Protein AF-A0A3D1HHV4-F1 (afdb_monomer_lite)

Sequence (161 aa):
SNGNMYIQGGTIRAFGTTSPECGIDANEEEGYSVIFTGGTLLAVGGGNSVPSTSESTQPYVSGNMSVTANQEITLKDGDTVLATFTVPENYSASSSGGGPHVSAAPGGGGPGGGWGGSGSSILISCKNLSSGSGYTITSGTSSLKVTAILTGSSGGGGRPW

pLDDT: mean 77.27, std 23.81, range [25.02, 97.88]

Foldseek 3Di:
DCAAAEDAEEEEEFEFALPPTWSADQPCVVVYAYAANAYKYKIKYNDHTWAADPNHDWWKWKDFDWAAAQWWKFKFDVPHTQDIDGDHHTFFADDPDDDDDDDDDPDDPDPDDDRPGSTMMIMIIHDPADAQDWMWIDTDPDIDITGIHRHDPSPPPDRPD

Radius of gyration: 15.76 Å; chains: 1; bounding box: 47×35×35 Å

Secondary structure (DSSP, 8-state):
--S-EEEEEEEEEEE--SSS--SS---GGGT--EEEEEEEEEEEES------STT--S-EEEEE--B-TTPEEEEEETTEEEEEEE-SS-BPPPP----------SS---S---------EEEEE-TT--TT-EEEEEETTEEEEEE-BSS-----S----

Structure (mmCIF, N/CA/C/O backbone):
data_AF-A0A3D1HHV4-F1
#
_entry.id   AF-A0A3D1HHV4-F1
#
loop_
_atom_site.group_PDB
_atom_site.id
_atom_site.type_symbol
_atom_site.label_atom_id
_atom_site.label_alt_id
_atom_site.label_comp_id
_atom_site.label_asym_id
_atom_site.label_entity_id
_atom_site.label_seq_id
_atom_site.pdbx_PDB_ins_code
_atom_site.Cartn_x
_atom_site.Cartn_y
_atom_site.Cartn_z
_atom_site.occupancy
_atom_site.B_iso_or_equiv
_atom_site.auth_seq_id
_atom_site.auth_comp_id
_atom_site.auth_asym_id
_atom_site.auth_atom_id
_atom_site.pdbx_PDB_model_num
ATOM 1 N N . SER A 1 1 ? 15.733 -4.804 -0.379 1.00 59.41 1 SER A N 1
ATOM 2 C CA . SER A 1 1 ? 15.746 -6.108 -1.086 1.00 59.41 1 SER A CA 1
ATOM 3 C C . SER A 1 1 ? 16.790 -6.009 -2.175 1.00 59.41 1 SER A C 1
ATOM 5 O O . SER A 1 1 ? 16.836 -4.965 -2.793 1.00 59.41 1 SER A O 1
ATOM 7 N N . ASN A 1 2 ? 17.602 -7.029 -2.455 1.00 77.19 2 ASN A N 1
ATOM 8 C CA . ASN A 1 2 ? 18.579 -6.960 -3.562 1.00 77.19 2 ASN A CA 1
ATOM 9 C C . ASN A 1 2 ? 17.941 -7.399 -4.894 1.00 77.19 2 ASN A C 1
ATOM 11 O O . ASN A 1 2 ? 18.519 -8.183 -5.643 1.00 77.19 2 ASN A O 1
ATOM 15 N N . GLY A 1 3 ? 16.687 -7.005 -5.111 1.00 87.00 3 GLY A N 1
ATOM 16 C CA . GLY A 1 3 ? 15.830 -7.554 -6.150 1.00 87.00 3 GLY A CA 1
ATOM 17 C C . GLY A 1 3 ? 14.404 -7.029 -6.063 1.00 87.00 3 GLY A C 1
ATOM 18 O O . GLY A 1 3 ? 13.976 -6.540 -5.012 1.00 87.00 3 GLY A O 1
ATOM 19 N N . ASN A 1 4 ? 13.650 -7.216 -7.148 1.00 90.81 4 ASN A N 1
ATOM 20 C CA . ASN A 1 4 ? 12.225 -6.899 -7.194 1.00 90.81 4 ASN A CA 1
ATOM 21 C C . ASN A 1 4 ? 11.464 -7.553 -6.033 1.00 90.81 4 ASN A C 1
ATOM 23 O O . ASN A 1 4 ? 11.605 -8.751 -5.773 1.00 90.81 4 ASN A O 1
ATOM 27 N N . MET A 1 5 ? 10.622 -6.771 -5.361 1.00 93.81 5 MET A N 1
ATOM 28 C CA . MET A 1 5 ? 9.772 -7.245 -4.272 1.00 93.81 5 MET A CA 1
ATOM 29 C C . MET A 1 5 ? 8.327 -7.345 -4.755 1.00 93.81 5 MET A C 1
ATOM 31 O O . MET A 1 5 ? 7.692 -6.331 -5.022 1.00 93.81 5 MET A O 1
ATOM 35 N N . TYR A 1 6 ? 7.781 -8.558 -4.836 1.00 95.25 6 TYR A N 1
ATOM 36 C CA . TYR A 1 6 ? 6.413 -8.783 -5.309 1.00 95.25 6 TYR A CA 1
ATOM 37 C C . TYR A 1 6 ? 5.434 -8.926 -4.143 1.00 95.25 6 TYR A C 1
ATOM 39 O O . TYR A 1 6 ? 5.555 -9.841 -3.328 1.00 95.25 6 TYR A O 1
ATOM 47 N N . ILE A 1 7 ? 4.417 -8.068 -4.109 1.00 95.19 7 ILE A N 1
ATOM 48 C CA . ILE A 1 7 ? 3.298 -8.123 -3.165 1.00 95.19 7 ILE A CA 1
ATOM 49 C C . ILE A 1 7 ? 2.025 -8.442 -3.953 1.00 95.19 7 ILE A C 1
ATOM 51 O O . ILE A 1 7 ? 1.510 -7.617 -4.710 1.00 95.19 7 ILE A O 1
ATOM 55 N N . GLN A 1 8 ? 1.546 -9.679 -3.799 1.00 95.62 8 GLN A N 1
ATOM 56 C CA . GLN A 1 8 ? 0.487 -10.253 -4.644 1.00 95.62 8 GLN A CA 1
ATOM 57 C C . GLN A 1 8 ? -0.792 -10.613 -3.871 1.00 95.62 8 GLN A C 1
ATOM 59 O O . GLN A 1 8 ? -1.803 -10.981 -4.464 1.00 95.62 8 GLN A O 1
ATOM 64 N N . GLY A 1 9 ? -0.777 -10.529 -2.539 1.00 94.50 9 GLY A N 1
ATOM 65 C CA . GLY A 1 9 ? -1.904 -10.950 -1.712 1.00 94.50 9 GLY A CA 1
ATOM 66 C C . GLY A 1 9 ? -1.627 -10.876 -0.214 1.00 94.50 9 GLY A C 1
ATOM 67 O O . GLY A 1 9 ? -0.529 -10.535 0.219 1.00 94.50 9 GLY A O 1
ATOM 68 N N . GLY A 1 10 ? -2.647 -11.220 0.575 1.00 96.56 10 GLY A N 1
ATOM 69 C CA . GLY A 1 10 ? -2.588 -11.221 2.038 1.00 96.56 10 GLY A CA 1
ATOM 70 C C . GLY A 1 10 ? -2.733 -9.836 2.675 1.00 96.56 10 GLY A C 1
ATOM 71 O O . GLY A 1 10 ? -3.034 -8.845 2.006 1.00 96.56 10 GLY A O 1
ATOM 72 N N . THR A 1 11 ? -2.533 -9.791 3.992 1.00 95.81 11 THR A N 1
ATOM 73 C CA . THR A 1 11 ? -2.461 -8.557 4.783 1.00 95.81 11 THR A CA 1
ATOM 74 C C . THR A 1 11 ? -1.028 -8.373 5.256 1.00 95.81 11 THR A C 1
ATOM 76 O O . THR A 1 11 ? -0.507 -9.218 5.981 1.00 95.81 11 THR A O 1
ATOM 79 N N . ILE A 1 12 ? -0.395 -7.275 4.852 1.00 95.75 12 ILE A N 1
ATOM 80 C CA . ILE A 1 12 ? 1.004 -6.976 5.156 1.00 95.75 12 ILE A CA 1
ATOM 81 C C . ILE A 1 12 ? 1.062 -5.701 5.987 1.00 95.75 12 ILE A C 1
ATOM 83 O O . ILE A 1 12 ? 0.467 -4.681 5.639 1.00 95.75 12 ILE A O 1
ATOM 87 N N . ARG A 1 13 ? 1.795 -5.772 7.095 1.00 94.31 13 ARG A N 1
ATOM 88 C CA . ARG A 1 13 ? 2.134 -4.633 7.942 1.00 94.31 13 ARG A CA 1
ATOM 89 C C . ARG A 1 13 ? 3.652 -4.563 8.026 1.00 94.31 13 ARG A C 1
ATOM 91 O O . ARG A 1 13 ? 4.264 -5.437 8.633 1.00 94.31 13 ARG A O 1
ATOM 98 N N . ALA A 1 14 ? 4.230 -3.566 7.375 1.00 91.44 14 ALA A N 1
ATOM 99 C CA . ALA A 1 14 ? 5.663 -3.365 7.275 1.00 91.44 14 ALA A CA 1
ATOM 100 C C . ALA A 1 14 ? 6.052 -2.100 8.046 1.00 91.44 14 ALA A C 1
ATOM 102 O O . ALA A 1 14 ? 5.562 -1.005 7.773 1.00 91.44 14 ALA A O 1
ATOM 103 N N . PHE A 1 15 ? 6.903 -2.269 9.046 1.00 87.88 15 PHE A N 1
ATOM 104 C CA . PHE A 1 15 ? 7.253 -1.236 10.009 1.00 87.88 15 PHE A CA 1
ATOM 105 C C . PHE A 1 15 ? 8.772 -1.094 10.016 1.00 87.88 15 PHE A C 1
ATOM 107 O O . PHE A 1 15 ? 9.470 -1.982 10.498 1.00 87.88 15 PHE A O 1
ATOM 114 N N . GLY A 1 16 ? 9.262 -0.010 9.424 1.00 83.00 16 GLY A N 1
ATOM 115 C CA . GLY A 1 16 ? 10.650 0.426 9.529 1.00 83.00 16 GLY A CA 1
ATOM 116 C C . GLY A 1 16 ? 10.846 1.287 10.772 1.00 83.00 16 GLY A C 1
ATOM 117 O O . GLY A 1 16 ? 10.071 1.207 11.727 1.00 83.00 16 GLY A O 1
ATOM 118 N N . THR A 1 17 ? 11.841 2.165 10.736 1.00 70.44 17 THR A N 1
ATOM 119 C CA . THR A 1 17 ? 12.064 3.201 11.756 1.00 70.44 17 THR A CA 1
ATOM 120 C C . THR A 1 17 ? 11.952 4.588 11.134 1.00 70.44 17 THR A C 1
ATOM 122 O O . THR A 1 17 ? 11.526 4.759 9.995 1.00 70.44 17 THR A O 1
ATOM 125 N N . THR A 1 18 ? 12.242 5.632 11.900 1.00 60.66 18 THR A N 1
ATOM 126 C CA . THR A 1 18 ? 12.055 7.012 11.453 1.00 60.66 18 THR A CA 1
ATOM 127 C C . THR A 1 18 ? 13.126 7.479 10.467 1.00 60.66 18 THR A C 1
ATOM 129 O O . THR A 1 18 ? 12.825 8.352 9.657 1.00 60.66 18 THR A O 1
ATOM 132 N N . SER A 1 19 ? 14.358 6.949 10.522 1.00 57.44 19 SER A N 1
ATOM 133 C CA . SER A 1 19 ? 15.444 7.252 9.569 1.00 57.44 19 SER A CA 1
ATOM 134 C C . SER A 1 19 ? 16.688 6.373 9.785 1.00 57.44 19 SER A C 1
ATOM 136 O O . SER A 1 19 ? 17.143 6.272 10.923 1.00 57.44 19 SER A O 1
ATOM 138 N N . PRO A 1 20 ? 17.300 5.819 8.719 1.00 53.22 20 PRO A N 1
ATOM 139 C CA . PRO A 1 20 ? 16.815 5.816 7.335 1.00 53.22 20 PRO A CA 1
ATOM 140 C C . PRO A 1 20 ? 15.702 4.776 7.092 1.00 53.22 20 PRO A C 1
ATOM 142 O O . PRO A 1 20 ? 15.196 4.682 5.980 1.00 53.22 20 PRO A O 1
ATOM 145 N N . GLU A 1 21 ? 15.342 3.968 8.096 1.00 71.00 21 GLU A N 1
ATOM 146 C CA . GLU A 1 21 ? 14.770 2.638 7.859 1.00 71.00 21 GLU A CA 1
ATOM 147 C C . GLU A 1 21 ? 13.336 2.705 7.310 1.00 71.00 21 GLU A C 1
ATOM 149 O O . GLU A 1 21 ? 12.401 3.200 7.932 1.00 71.00 21 GLU A O 1
ATOM 154 N N . CYS A 1 22 ? 13.157 2.195 6.105 1.00 72.62 22 CYS A N 1
ATOM 155 C CA . CYS A 1 22 ? 11.887 2.104 5.405 1.00 72.62 22 CYS A CA 1
ATOM 156 C C . CYS A 1 22 ? 11.082 0.880 5.860 1.00 72.62 22 CYS A C 1
ATOM 158 O O . CYS A 1 22 ? 11.628 -0.095 6.372 1.00 72.62 22 CYS A O 1
ATOM 160 N N . GLY A 1 23 ? 9.760 0.923 5.689 1.00 80.25 23 GLY A N 1
ATOM 161 C CA . GLY A 1 23 ? 8.929 -0.264 5.890 1.00 80.25 23 GLY A CA 1
ATOM 162 C C . GLY A 1 23 ? 9.156 -1.288 4.778 1.00 80.25 23 GLY A C 1
ATOM 163 O O . GLY A 1 23 ? 9.276 -2.479 5.047 1.00 80.25 23 GLY A O 1
ATOM 164 N N . ILE A 1 24 ? 9.251 -0.822 3.530 1.00 86.06 24 ILE A N 1
ATOM 165 C CA . ILE A 1 24 ? 9.578 -1.640 2.356 1.00 86.06 24 ILE A CA 1
ATOM 166 C C . ILE A 1 24 ? 10.695 -0.992 1.5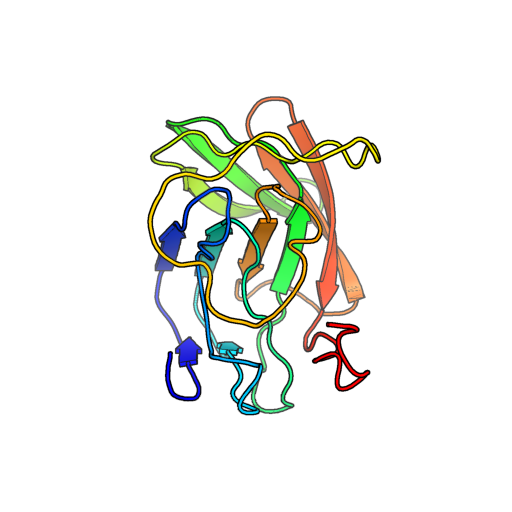36 1.00 86.06 24 ILE A C 1
ATOM 168 O O . ILE A 1 24 ? 10.655 0.210 1.277 1.00 86.06 24 ILE A O 1
ATOM 172 N N . ASP A 1 25 ? 11.656 -1.818 1.120 1.00 85.31 25 ASP A N 1
ATOM 173 C CA . ASP A 1 25 ? 12.838 -1.427 0.350 1.00 85.31 25 ASP A CA 1
ATOM 174 C C . ASP A 1 25 ? 13.074 -2.405 -0.799 1.00 85.31 25 ASP A C 1
ATOM 176 O O . ASP A 1 25 ? 13.296 -3.604 -0.559 1.00 85.31 25 ASP A O 1
ATOM 180 N N . ALA A 1 26 ? 13.078 -1.913 -2.034 1.00 83.69 26 ALA A N 1
ATOM 181 C CA . ALA A 1 26 ? 13.442 -2.710 -3.197 1.00 83.69 26 ALA A CA 1
ATOM 182 C C . ALA A 1 26 ? 14.881 -2.501 -3.690 1.00 83.69 26 ALA A C 1
ATOM 184 O O . ALA A 1 26 ? 15.239 -3.197 -4.626 1.00 83.69 26 ALA A O 1
ATOM 185 N N . ASN A 1 27 ? 15.715 -1.658 -3.062 1.00 78.44 27 ASN A N 1
ATOM 186 C CA . ASN A 1 27 ? 16.989 -1.187 -3.633 1.00 78.44 27 ASN A CA 1
ATOM 187 C C . ASN A 1 27 ? 16.758 -0.539 -5.010 1.00 78.44 27 ASN A C 1
ATOM 189 O O . ASN A 1 27 ? 17.240 -0.999 -6.050 1.00 78.44 27 ASN A O 1
ATOM 193 N N . GLU A 1 28 ? 15.934 0.512 -5.012 1.00 78.38 28 GLU A N 1
ATOM 194 C CA . GLU A 1 28 ? 15.546 1.262 -6.213 1.00 78.38 28 GLU A CA 1
ATOM 195 C C . GLU A 1 28 ? 16.763 1.897 -6.914 1.00 78.38 28 GLU A C 1
ATOM 197 O O . GLU A 1 28 ? 16.734 2.144 -8.120 1.00 78.38 28 GLU A O 1
ATOM 202 N N . GLU A 1 29 ? 17.860 2.100 -6.182 1.00 78.38 29 GLU A N 1
ATOM 203 C CA . GLU A 1 29 ? 19.157 2.575 -6.664 1.00 78.38 29 GLU A CA 1
ATOM 204 C C . GLU A 1 29 ? 19.818 1.613 -7.662 1.00 78.38 29 GLU A C 1
ATOM 206 O O . GLU A 1 29 ? 20.548 2.058 -8.549 1.00 78.38 29 GLU A O 1
ATOM 211 N N . GLU A 1 30 ? 19.534 0.314 -7.560 1.00 78.44 30 GLU A N 1
ATOM 212 C CA . GLU A 1 30 ? 19.996 -0.715 -8.501 1.00 78.44 30 GLU A CA 1
ATOM 213 C C . GLU A 1 30 ? 18.953 -1.045 -9.584 1.00 78.44 30 GLU A C 1
ATOM 215 O O . GLU A 1 30 ? 19.117 -1.994 -10.352 1.00 78.44 30 GLU A O 1
ATOM 220 N N . GLY A 1 31 ? 17.890 -0.240 -9.694 1.00 80.31 31 GLY A N 1
ATOM 221 C CA . GLY A 1 31 ? 16.864 -0.378 -10.731 1.00 80.31 31 GLY A CA 1
ATOM 222 C C . GLY A 1 31 ? 15.785 -1.417 -10.427 1.00 80.31 31 GLY A C 1
ATOM 223 O O . GLY A 1 31 ? 15.002 -1.766 -11.312 1.00 80.31 31 GLY A O 1
ATOM 224 N N . TYR A 1 32 ? 15.721 -1.906 -9.192 1.00 86.94 32 TYR A N 1
ATOM 225 C CA . TYR A 1 32 ? 14.650 -2.779 -8.730 1.00 86.94 32 TYR A CA 1
ATOM 226 C C . TYR A 1 32 ? 13.419 -1.983 -8.292 1.00 86.94 32 TYR A C 1
ATOM 228 O O . TYR A 1 32 ? 13.468 -0.777 -8.058 1.00 86.94 32 TYR A O 1
ATOM 236 N N . SER A 1 33 ? 12.288 -2.675 -8.188 1.00 87.50 33 SER A N 1
ATOM 237 C CA . SER A 1 33 ? 11.008 -2.067 -7.828 1.00 87.50 33 SER A CA 1
ATOM 238 C C . SER A 1 33 ? 10.252 -2.912 -6.809 1.00 87.50 33 SER A C 1
ATOM 240 O O . SER A 1 33 ? 10.478 -4.121 -6.678 1.00 87.50 33 SER A O 1
ATOM 242 N N . VAL A 1 34 ? 9.311 -2.287 -6.106 1.00 91.12 34 VAL A N 1
ATOM 243 C CA . VAL A 1 34 ? 8.217 -3.022 -5.467 1.00 91.12 34 VAL A CA 1
ATOM 244 C C . VAL A 1 34 ? 7.083 -3.186 -6.486 1.00 91.12 34 VAL A C 1
ATOM 246 O O . VAL A 1 34 ? 6.720 -2.243 -7.178 1.00 91.12 34 VAL A O 1
ATOM 249 N N . ILE A 1 35 ? 6.518 -4.385 -6.611 1.00 94.75 35 ILE A N 1
ATOM 250 C CA . ILE A 1 35 ? 5.444 -4.694 -7.560 1.00 94.75 35 ILE A CA 1
ATOM 251 C C . ILE A 1 35 ? 4.183 -5.030 -6.774 1.00 94.75 35 ILE A C 1
ATOM 253 O O . ILE A 1 35 ? 4.143 -6.039 -6.065 1.00 94.75 35 ILE A O 1
ATOM 257 N N . PHE A 1 36 ? 3.140 -4.209 -6.911 1.00 95.88 36 PHE A N 1
ATOM 258 C CA . PHE A 1 36 ? 1.861 -4.416 -6.229 1.00 95.88 36 PHE A CA 1
ATOM 259 C C . PHE A 1 36 ? 0.816 -4.945 -7.206 1.00 95.88 36 PHE A C 1
ATOM 261 O O . PHE A 1 36 ? 0.386 -4.248 -8.124 1.00 95.88 36 PHE A O 1
ATOM 268 N N . THR A 1 37 ? 0.376 -6.182 -6.991 1.00 96.88 37 THR A N 1
ATOM 269 C CA . THR A 1 37 ? -0.673 -6.830 -7.804 1.00 96.88 37 THR A CA 1
ATOM 270 C C . THR A 1 37 ? -1.857 -7.321 -6.976 1.00 96.88 37 THR A C 1
ATOM 272 O O . THR A 1 37 ? -2.877 -7.724 -7.531 1.00 96.88 37 THR A O 1
ATOM 275 N N . GLY A 1 38 ? -1.760 -7.259 -5.648 1.00 95.75 38 GLY A N 1
ATOM 276 C CA . GLY A 1 38 ? -2.847 -7.647 -4.764 1.00 95.75 38 GLY A CA 1
ATOM 277 C C . GLY A 1 38 ? -2.503 -7.495 -3.288 1.00 95.75 38 GLY A C 1
ATOM 278 O O . GLY A 1 38 ? -1.363 -7.237 -2.910 1.00 95.75 38 GLY A O 1
ATOM 279 N N . GLY A 1 39 ? -3.509 -7.710 -2.442 1.00 96.31 39 GLY A N 1
ATOM 280 C CA . GLY A 1 39 ? -3.373 -7.680 -0.987 1.00 96.31 39 GLY A CA 1
ATOM 281 C C . GLY A 1 39 ? -3.737 -6.335 -0.366 1.00 96.31 39 GLY A C 1
ATOM 282 O O . GLY A 1 39 ? -4.217 -5.421 -1.033 1.00 96.31 39 GLY A O 1
ATOM 283 N N . THR A 1 40 ? -3.565 -6.253 0.948 1.00 97.31 40 THR A N 1
ATOM 284 C CA . THR A 1 40 ? -3.788 -5.052 1.759 1.00 97.31 40 THR A CA 1
ATOM 285 C C . THR A 1 40 ? -2.516 -4.769 2.543 1.00 97.31 40 THR A C 1
ATOM 287 O O . THR A 1 40 ? -2.138 -5.545 3.417 1.00 97.31 40 THR A O 1
ATOM 290 N N . LEU A 1 41 ? -1.835 -3.686 2.193 1.00 96.94 41 LEU A N 1
ATOM 291 C CA . LEU A 1 41 ? -0.506 -3.333 2.675 1.00 96.94 41 LEU A CA 1
ATOM 292 C C . LEU A 1 41 ? -0.563 -2.015 3.440 1.00 96.94 41 LEU A C 1
ATOM 294 O O . LEU A 1 41 ? -1.097 -1.040 2.920 1.00 96.94 41 LEU A O 1
ATOM 298 N N . LEU A 1 42 ? 0.056 -1.987 4.616 1.00 95.94 42 LEU A N 1
ATOM 299 C CA . LEU A 1 42 ? 0.531 -0.778 5.279 1.00 95.94 42 LEU A CA 1
ATOM 300 C C . LEU A 1 42 ? 2.054 -0.856 5.375 1.00 95.94 42 LEU A C 1
ATOM 302 O O . LEU A 1 42 ? 2.571 -1.827 5.925 1.00 95.94 42 LEU A O 1
ATOM 306 N N . ALA A 1 43 ? 2.749 0.178 4.911 1.00 92.25 43 ALA A N 1
ATOM 307 C CA . ALA A 1 43 ? 4.164 0.386 5.174 1.00 92.25 43 ALA A CA 1
ATOM 308 C C . ALA A 1 43 ? 4.381 1.734 5.878 1.00 92.25 43 ALA A C 1
ATOM 310 O O . ALA A 1 43 ? 3.844 2.755 5.447 1.00 92.25 43 ALA A O 1
ATOM 311 N N . VAL A 1 44 ? 5.150 1.740 6.967 1.00 89.06 44 VAL A N 1
ATOM 312 C CA . VAL A 1 44 ? 5.500 2.943 7.739 1.00 89.06 44 VAL A CA 1
ATOM 313 C C . VAL A 1 44 ? 7.011 2.971 7.959 1.00 89.06 44 VAL A C 1
ATOM 315 O O . VAL A 1 44 ? 7.566 1.973 8.402 1.00 89.06 44 VAL A O 1
ATOM 318 N N . GLY A 1 45 ? 7.679 4.085 7.656 1.00 83.88 45 GLY A N 1
ATOM 319 C CA . GLY A 1 45 ? 9.125 4.244 7.879 1.00 83.88 45 GLY A CA 1
ATOM 320 C C . GLY A 1 45 ? 9.712 5.482 7.195 1.00 83.88 45 GLY A C 1
ATOM 321 O O . GLY A 1 45 ? 8.963 6.266 6.616 1.00 83.88 45 GLY A O 1
ATOM 322 N N . GLY A 1 46 ? 11.034 5.658 7.220 1.00 74.62 46 GLY A N 1
ATOM 323 C CA . GLY A 1 46 ? 11.730 6.862 6.727 1.00 74.62 46 GLY A CA 1
ATOM 324 C C . GLY A 1 46 ? 11.566 7.170 5.228 1.00 74.62 46 GLY A C 1
ATOM 325 O O . GLY A 1 46 ? 11.692 8.320 4.818 1.00 74.62 46 GLY A O 1
ATOM 326 N N . GLY A 1 47 ? 11.216 6.173 4.411 1.00 77.06 47 GLY A N 1
ATOM 327 C CA . GLY A 1 47 ? 10.932 6.350 2.984 1.00 77.06 47 GLY A CA 1
ATOM 328 C C . GLY A 1 47 ? 10.662 5.022 2.289 1.00 77.06 47 GLY A C 1
ATOM 329 O O . GLY A 1 47 ? 11.591 4.3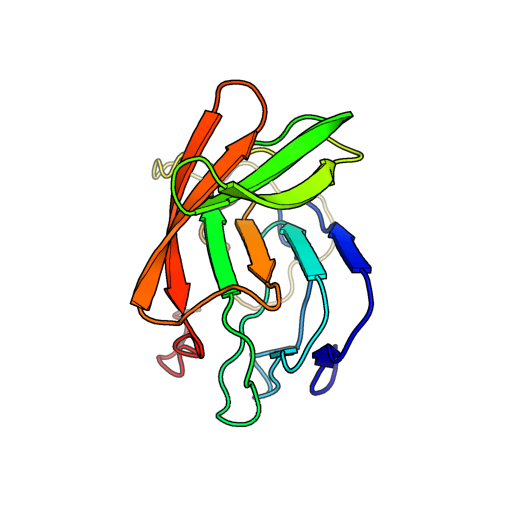14 1.935 1.00 77.06 47 GLY A O 1
ATOM 330 N N . ASN A 1 48 ? 9.393 4.652 2.131 1.00 83.00 48 ASN A N 1
ATOM 331 C CA . ASN A 1 48 ? 9.025 3.386 1.492 1.00 83.00 48 ASN A CA 1
ATOM 332 C C . ASN A 1 48 ? 9.266 3.420 -0.023 1.00 83.00 48 ASN A C 1
ATOM 334 O O . ASN A 1 48 ? 8.821 4.366 -0.677 1.00 83.00 48 ASN A O 1
ATOM 338 N N . SER A 1 49 ? 9.866 2.360 -0.573 1.00 87.62 49 SER A N 1
ATOM 339 C CA . SER A 1 49 ? 9.913 2.150 -2.022 1.00 87.62 49 SER A CA 1
ATOM 340 C C . SER A 1 49 ? 8.512 2.091 -2.618 1.00 87.62 49 SER A C 1
ATOM 342 O O . SER A 1 49 ? 7.554 1.646 -1.970 1.00 87.62 49 SER A O 1
ATOM 344 N N . VAL A 1 50 ? 8.395 2.524 -3.870 1.00 89.56 50 VAL A N 1
ATOM 345 C CA . VAL A 1 50 ? 7.111 2.633 -4.563 1.00 89.56 50 VAL A CA 1
ATOM 346 C C . VAL A 1 50 ? 7.114 1.895 -5.898 1.00 89.56 50 VAL A C 1
ATOM 348 O O . VAL A 1 50 ? 8.154 1.786 -6.546 1.00 89.56 50 VAL A O 1
ATOM 351 N N . PRO A 1 51 ? 5.951 1.396 -6.350 1.00 88.88 51 PRO A N 1
ATOM 352 C CA . PRO A 1 51 ? 5.812 0.864 -7.693 1.00 88.88 51 PRO A CA 1
ATOM 353 C C . PRO A 1 51 ? 6.326 1.819 -8.760 1.00 88.88 51 PRO A C 1
ATOM 355 O O . PRO A 1 51 ? 5.867 2.955 -8.841 1.00 88.88 51 PRO A O 1
ATOM 358 N N . SER A 1 52 ? 7.235 1.346 -9.607 1.00 86.50 52 SER A N 1
ATOM 359 C CA . SER A 1 52 ? 7.818 2.133 -10.705 1.00 86.50 52 SER A CA 1
ATOM 360 C C . SER A 1 52 ? 7.700 1.464 -12.074 1.00 86.50 52 SER A C 1
ATOM 362 O O . SER A 1 52 ? 8.048 2.060 -13.091 1.00 86.50 52 SER A O 1
ATOM 364 N N . THR A 1 53 ? 7.173 0.240 -12.121 1.00 87.56 53 THR A N 1
ATOM 365 C CA . THR A 1 53 ? 7.015 -0.541 -13.352 1.00 87.56 53 THR A CA 1
ATOM 366 C C . THR A 1 53 ? 5.544 -0.767 -13.686 1.00 87.56 53 THR A C 1
ATOM 368 O O . THR A 1 53 ? 4.674 -0.778 -12.813 1.00 87.56 53 THR A O 1
ATOM 371 N N . SER A 1 54 ? 5.265 -1.016 -14.967 1.00 89.94 54 SER A N 1
ATOM 372 C CA . SER A 1 54 ? 3.927 -1.372 -15.454 1.00 89.94 54 SER A CA 1
ATOM 373 C C . SER A 1 54 ? 3.454 -2.767 -15.021 1.00 89.94 54 SER A C 1
ATOM 375 O O . SER A 1 54 ? 2.317 -3.132 -15.307 1.00 89.94 54 SER A O 1
ATOM 377 N N . GLU A 1 55 ? 4.298 -3.548 -14.339 1.00 94.06 55 GLU A N 1
ATOM 378 C CA . GLU A 1 55 ? 3.911 -4.834 -13.745 1.00 94.06 55 GLU A CA 1
ATOM 379 C C . GLU A 1 55 ? 2.978 -4.662 -12.539 1.00 94.06 55 GLU A C 1
ATOM 381 O O . GLU A 1 55 ? 2.242 -5.584 -12.186 1.00 94.06 55 GLU A O 1
ATOM 386 N N . SER A 1 56 ? 2.984 -3.485 -11.908 1.00 94.06 56 SER A N 1
ATOM 387 C CA . SER A 1 56 ? 2.039 -3.178 -10.838 1.00 94.06 56 SER A CA 1
ATOM 388 C C . SER A 1 56 ? 0.652 -2.901 -11.401 1.00 94.06 56 SER A C 1
ATOM 390 O O . SER A 1 56 ? 0.473 -2.091 -12.308 1.00 94.06 56 SER A O 1
ATOM 392 N N . THR A 1 57 ? -0.348 -3.556 -10.820 1.00 96.00 57 THR A N 1
ATOM 393 C CA . THR A 1 57 ? -1.761 -3.427 -11.203 1.00 96.00 57 THR A CA 1
ATOM 394 C C . THR A 1 57 ? -2.631 -2.892 -10.070 1.00 96.00 57 THR A C 1
ATOM 396 O O . THR A 1 57 ? -3.776 -2.512 -10.312 1.00 96.00 57 THR A O 1
ATOM 399 N N . GLN A 1 58 ? -2.101 -2.821 -8.844 1.00 96.94 58 GLN A N 1
ATOM 400 C CA . GLN A 1 58 ? -2.799 -2.284 -7.683 1.00 96.94 58 GLN A CA 1
ATOM 401 C C . GLN A 1 58 ? -2.214 -0.918 -7.286 1.00 96.94 58 GLN A C 1
ATOM 403 O O . GLN A 1 58 ? -1.031 -0.844 -6.948 1.00 96.94 58 GLN A O 1
ATOM 408 N N . PRO A 1 59 ? -3.019 0.163 -7.281 1.00 96.00 59 PRO A N 1
ATOM 409 C CA . PRO A 1 59 ? -2.552 1.474 -6.850 1.00 96.00 59 PRO A CA 1
ATOM 410 C C . PRO A 1 59 ? -2.166 1.522 -5.370 1.00 96.00 59 PRO A C 1
ATOM 412 O O . PRO A 1 59 ? -2.551 0.671 -4.561 1.00 96.00 59 PRO A O 1
ATOM 415 N N . TYR A 1 60 ? -1.448 2.575 -5.005 1.00 95.75 60 TYR A N 1
ATOM 416 C CA . TYR A 1 60 ? -1.127 2.912 -3.625 1.00 95.75 60 TYR A CA 1
ATOM 417 C C . TYR A 1 60 ? -1.392 4.393 -3.360 1.00 95.75 60 TYR A C 1
ATOM 419 O O . TYR A 1 60 ? -1.451 5.211 -4.277 1.00 95.75 60 TYR A O 1
ATOM 427 N N . VAL A 1 61 ? -1.540 4.739 -2.088 1.00 94.50 61 VAL A N 1
ATOM 428 C CA . VAL A 1 61 ? -1.483 6.112 -1.587 1.00 94.50 61 VAL A CA 1
ATOM 429 C C . VAL A 1 61 ? -0.266 6.254 -0.688 1.00 94.50 61 VAL A C 1
ATOM 431 O O . VAL A 1 61 ? 0.120 5.298 -0.011 1.00 94.50 61 VAL A O 1
ATOM 434 N N . SER A 1 62 ? 0.324 7.443 -0.644 1.00 91.56 62 SER A N 1
ATOM 435 C CA . SER A 1 62 ? 1.401 7.742 0.292 1.00 91.56 62 SER A CA 1
ATOM 436 C C . SER A 1 62 ? 1.304 9.157 0.849 1.00 91.56 62 SER A C 1
ATOM 438 O O . SER A 1 62 ? 0.655 10.032 0.274 1.00 91.56 62 SER A O 1
ATOM 440 N N . GLY A 1 63 ? 1.935 9.373 2.000 1.00 87.69 63 GLY A N 1
ATOM 441 C CA . GLY A 1 63 ? 2.023 10.685 2.621 1.00 87.69 63 GLY A CA 1
ATOM 442 C C . GLY A 1 63 ? 2.769 10.670 3.949 1.00 87.69 63 GLY A C 1
ATOM 443 O O . GLY A 1 63 ? 3.165 9.616 4.441 1.00 87.69 63 GLY A O 1
ATOM 444 N N . ASN A 1 64 ? 2.957 11.847 4.540 1.00 85.88 64 ASN A N 1
ATOM 445 C CA . ASN A 1 64 ? 3.683 12.017 5.797 1.00 85.88 64 ASN A CA 1
ATOM 446 C C . ASN A 1 64 ? 2.694 12.334 6.922 1.00 85.88 64 ASN A C 1
ATOM 448 O O . ASN A 1 64 ? 1.918 13.285 6.831 1.00 85.88 64 ASN A O 1
ATOM 452 N N . MET A 1 65 ? 2.719 11.538 7.986 1.00 83.38 65 MET A N 1
ATOM 453 C CA . MET A 1 65 ? 1.838 11.691 9.143 1.00 83.38 65 MET A CA 1
ATOM 454 C C . MET A 1 65 ? 2.506 11.063 10.364 1.00 83.38 65 MET A C 1
ATOM 456 O O . MET A 1 65 ? 3.093 9.987 10.268 1.00 83.38 65 MET A O 1
ATOM 460 N N . SER A 1 66 ? 2.387 11.722 11.517 1.00 85.81 66 SER A N 1
ATOM 461 C CA . SER A 1 66 ? 2.736 11.096 12.789 1.00 85.81 66 SER A CA 1
ATOM 462 C C . SER A 1 66 ? 1.649 10.102 13.188 1.00 85.81 66 SER A C 1
ATOM 464 O O . SER A 1 66 ? 0.463 10.435 13.163 1.00 85.81 66 SER A O 1
ATOM 466 N N . VAL A 1 67 ? 2.043 8.902 13.594 1.00 86.19 67 VAL A N 1
ATOM 467 C CA . VAL A 1 67 ? 1.139 7.877 14.116 1.00 86.19 67 VAL A CA 1
ATOM 468 C C . VAL A 1 67 ? 1.634 7.398 15.471 1.00 86.19 67 VAL A C 1
ATOM 470 O O . VAL A 1 67 ? 2.829 7.388 15.757 1.00 86.19 67 VAL A O 1
ATOM 473 N N . THR A 1 68 ? 0.698 7.059 16.346 1.00 88.38 68 THR A N 1
ATOM 474 C CA . THR A 1 68 ? 0.986 6.683 17.731 1.00 88.38 68 THR A CA 1
ATOM 475 C C . THR A 1 68 ? 0.760 5.188 17.899 1.00 88.38 68 THR A C 1
ATOM 477 O O . THR A 1 68 ? -0.125 4.612 17.263 1.00 88.38 68 THR A O 1
ATOM 480 N N . ALA A 1 69 ? 1.540 4.567 18.777 1.00 90.25 69 ALA A N 1
ATOM 481 C CA . ALA A 1 69 ? 1.381 3.177 19.157 1.00 90.25 69 ALA A CA 1
ATOM 482 C C . ALA A 1 69 ? -0.068 2.890 19.573 1.00 90.25 69 ALA A C 1
ATOM 484 O O . ALA A 1 69 ? -0.697 3.679 20.281 1.00 90.25 69 ALA A O 1
ATOM 485 N N . ASN A 1 70 ? -0.574 1.736 19.150 1.00 90.81 70 ASN A N 1
ATOM 486 C CA . ASN A 1 70 ? -1.930 1.240 19.380 1.00 90.81 70 ASN A CA 1
ATOM 487 C C . ASN A 1 70 ? -3.059 2.064 18.741 1.00 90.81 70 ASN A C 1
ATOM 489 O O . ASN A 1 70 ? -4.223 1.710 18.913 1.00 90.81 70 ASN A O 1
ATOM 493 N N . GLN A 1 71 ? -2.749 3.107 17.965 1.00 91.44 71 GLN A N 1
ATOM 494 C CA . GLN A 1 71 ? -3.755 3.792 17.158 1.00 91.44 71 GLN A CA 1
ATOM 495 C C . GLN A 1 71 ? -4.023 3.038 15.858 1.00 91.44 71 GLN A C 1
ATOM 497 O O . GLN A 1 71 ? -3.153 2.359 15.302 1.00 91.44 71 GLN A O 1
ATOM 502 N N . GLU A 1 72 ? -5.245 3.197 15.358 1.00 94.94 72 GLU A N 1
ATOM 503 C CA . GLU A 1 72 ? -5.619 2.740 14.029 1.00 94.94 72 GLU A CA 1
ATOM 504 C C . GLU A 1 72 ? -5.258 3.786 12.975 1.00 94.94 72 GLU A C 1
ATOM 506 O O . GLU A 1 72 ? -5.664 4.946 13.068 1.00 94.94 72 GLU A O 1
ATOM 511 N N . ILE A 1 73 ? -4.542 3.348 11.942 1.00 94.75 73 ILE A N 1
ATOM 512 C CA . ILE A 1 73 ? -4.503 4.021 10.650 1.00 94.75 73 ILE A CA 1
ATOM 513 C C . ILE A 1 73 ? -5.665 3.480 9.827 1.00 94.75 73 ILE A C 1
ATOM 515 O O . ILE A 1 73 ? -5.745 2.270 9.600 1.00 94.75 73 ILE A O 1
ATOM 519 N N . THR A 1 74 ? -6.529 4.367 9.336 1.00 97.00 74 THR A N 1
ATOM 520 C CA . THR A 1 74 ? -7.576 3.997 8.377 1.00 97.00 74 THR A CA 1
ATOM 521 C C . THR A 1 74 ? -7.377 4.705 7.050 1.00 97.00 74 THR A C 1
ATOM 523 O O . THR A 1 74 ? -6.954 5.859 7.014 1.00 97.00 74 THR A O 1
ATOM 526 N N . LEU A 1 75 ? -7.683 4.009 5.959 1.00 97.88 75 LEU A N 1
ATOM 527 C CA . LEU A 1 75 ? -7.801 4.583 4.626 1.00 97.88 75 LEU A CA 1
ATOM 528 C C . LEU A 1 75 ? -9.277 4.644 4.248 1.00 97.88 75 LEU A C 1
ATOM 530 O O . LEU A 1 75 ? -9.962 3.622 4.304 1.00 97.88 75 LEU A O 1
ATOM 534 N N . LYS A 1 76 ? -9.756 5.820 3.848 1.00 97.81 76 LYS A N 1
ATOM 535 C CA . LYS A 1 76 ? -11.167 6.071 3.547 1.00 97.81 76 LYS A CA 1
ATOM 536 C C . LYS A 1 76 ? -11.390 6.634 2.148 1.00 97.81 76 LYS A C 1
ATOM 538 O O . LYS A 1 76 ? -10.621 7.478 1.686 1.00 97.81 76 LYS A O 1
ATOM 543 N N . ASP A 1 77 ? -12.500 6.223 1.545 1.00 97.31 77 ASP A N 1
ATOM 544 C CA . ASP A 1 77 ? -13.143 6.866 0.397 1.00 97.31 77 ASP A CA 1
ATOM 545 C C . ASP A 1 77 ? -14.445 7.528 0.875 1.00 97.31 77 ASP A C 1
ATOM 547 O O . ASP A 1 77 ? -15.429 6.853 1.197 1.00 97.31 77 ASP A O 1
ATOM 551 N N . GLY A 1 78 ? -14.405 8.852 1.048 1.00 95.06 78 GLY A N 1
ATOM 552 C CA . GLY A 1 78 ? -15.430 9.588 1.788 1.00 95.06 78 GLY A CA 1
ATOM 553 C C . GLY A 1 78 ? -15.607 9.022 3.203 1.00 95.06 78 GLY A C 1
ATOM 554 O O . GLY A 1 78 ? -14.685 9.049 4.024 1.00 95.06 78 GLY A O 1
ATOM 555 N N . ASP A 1 79 ? -16.791 8.476 3.476 1.00 95.00 79 ASP A N 1
ATOM 556 C CA . ASP A 1 79 ? -17.113 7.832 4.753 1.00 95.00 79 ASP A CA 1
ATOM 557 C C . ASP A 1 79 ? -16.836 6.324 4.783 1.00 95.00 79 ASP A C 1
ATOM 559 O O . ASP A 1 79 ? -16.804 5.731 5.863 1.00 95.00 79 ASP A O 1
ATOM 563 N N . THR A 1 80 ? -16.560 5.709 3.632 1.00 96.88 80 THR A N 1
ATOM 564 C CA . THR A 1 80 ? -16.301 4.270 3.523 1.00 96.88 80 THR A CA 1
ATOM 565 C C . THR A 1 80 ? -14.872 3.954 3.945 1.00 96.88 80 THR A C 1
ATOM 567 O O . THR A 1 80 ? -13.923 4.487 3.375 1.00 96.88 80 THR A O 1
ATOM 570 N N . VAL A 1 81 ? -14.697 3.053 4.913 1.00 97.56 81 VAL A N 1
ATOM 571 C CA . VAL A 1 81 ? -13.375 2.541 5.307 1.00 97.56 81 VAL A CA 1
ATOM 572 C C . VAL A 1 81 ? -12.945 1.442 4.336 1.00 97.56 81 VAL A C 1
ATOM 574 O O . VAL A 1 81 ? -13.640 0.441 4.177 1.00 97.56 81 VAL A O 1
ATOM 577 N N . LEU A 1 82 ? -11.793 1.629 3.693 1.00 97.12 82 LEU A N 1
ATOM 578 C CA . LEU A 1 82 ? -11.207 0.680 2.744 1.00 97.12 82 LEU A CA 1
ATOM 579 C C . LEU A 1 82 ? -10.196 -0.265 3.398 1.00 97.12 82 LEU A C 1
ATOM 581 O O . LEU A 1 82 ? -10.078 -1.415 2.984 1.00 97.12 82 LEU A O 1
ATOM 585 N N . ALA A 1 83 ? -9.442 0.222 4.384 1.00 96.94 83 ALA A N 1
ATOM 586 C CA . ALA A 1 83 ? -8.478 -0.569 5.141 1.00 96.94 83 ALA A CA 1
ATOM 587 C C . ALA A 1 83 ? -8.248 0.044 6.526 1.00 96.94 83 ALA A C 1
ATOM 589 O O . ALA A 1 83 ? -8.258 1.269 6.664 1.00 96.94 83 ALA A O 1
ATOM 590 N N . THR A 1 84 ? -7.989 -0.812 7.515 1.00 96.75 84 THR A N 1
ATOM 591 C CA . THR A 1 84 ? -7.667 -0.430 8.895 1.00 96.75 84 THR A CA 1
ATOM 592 C C . THR A 1 84 ? -6.479 -1.242 9.384 1.00 96.75 84 THR A C 1
ATOM 594 O O . THR A 1 84 ? -6.420 -2.455 9.178 1.00 96.75 84 THR A O 1
ATOM 597 N N . PHE A 1 85 ? -5.544 -0.577 10.058 1.00 95.81 85 PHE A N 1
ATOM 598 C CA . PHE A 1 85 ? -4.355 -1.200 10.621 1.00 95.81 85 PHE A CA 1
ATOM 599 C C . PHE A 1 85 ? -4.032 -0.598 11.981 1.00 95.81 85 PHE A C 1
ATOM 601 O O . PHE A 1 85 ? -3.956 0.618 12.113 1.00 95.81 85 PHE A O 1
ATOM 608 N N . THR A 1 86 ? -3.736 -1.433 12.970 1.00 94.00 86 THR A N 1
ATOM 609 C CA . THR A 1 86 ? -3.157 -0.964 14.233 1.00 94.00 86 THR A CA 1
ATOM 610 C C . THR A 1 86 ? -1.652 -0.770 14.073 1.00 94.00 86 THR A C 1
ATOM 612 O O . THR A 1 86 ? -0.960 -1.631 13.518 1.00 94.00 86 THR A O 1
ATOM 615 N N . VAL A 1 87 ? -1.116 0.338 14.568 1.00 88.38 87 VAL A N 1
ATOM 616 C CA . VAL A 1 87 ? 0.330 0.604 14.571 1.00 88.38 87 VAL A CA 1
ATOM 617 C C . VAL A 1 87 ? 0.931 0.100 15.888 1.00 88.38 87 VAL A C 1
ATOM 619 O O . VAL A 1 87 ? 0.344 0.350 16.936 1.00 88.38 87 VAL A O 1
ATOM 622 N N . PRO A 1 88 ? 2.059 -0.634 15.885 1.00 87.94 88 PRO A N 1
ATOM 623 C CA . PRO A 1 88 ? 2.629 -1.186 17.114 1.00 87.94 88 PRO A CA 1
ATOM 624 C C . PRO A 1 88 ? 3.384 -0.138 17.940 1.00 87.94 88 PRO A C 1
ATOM 626 O O . PRO A 1 88 ? 3.467 -0.261 19.157 1.00 87.94 88 PRO A O 1
ATOM 629 N N . GLU A 1 89 ? 3.919 0.895 17.289 1.00 85.88 89 GLU A N 1
ATOM 630 C CA . GLU A 1 89 ? 4.867 1.841 17.876 1.00 85.88 89 GLU A CA 1
ATOM 631 C C . GLU A 1 89 ? 4.591 3.280 17.423 1.00 85.88 89 GLU A C 1
ATOM 633 O O . GLU A 1 89 ? 3.731 3.540 16.580 1.00 85.88 89 GLU A O 1
ATOM 638 N N . ASN A 1 90 ? 5.302 4.234 18.021 1.00 85.88 90 ASN A N 1
ATOM 639 C CA . ASN A 1 90 ? 5.204 5.639 17.650 1.00 85.88 90 ASN A CA 1
ATOM 640 C C . ASN A 1 90 ? 6.092 5.938 16.440 1.00 85.88 90 ASN A C 1
ATOM 642 O O . ASN A 1 90 ? 7.277 5.621 16.443 1.00 85.88 90 ASN A O 1
ATOM 646 N N . TYR A 1 91 ? 5.537 6.651 15.469 1.00 84.25 91 TYR A N 1
ATOM 647 C CA . TYR A 1 91 ? 6.223 7.121 14.273 1.00 84.25 91 TYR A CA 1
ATOM 648 C C . TYR A 1 91 ? 5.954 8.609 14.112 1.00 84.25 91 TYR A C 1
ATOM 650 O O . TYR A 1 91 ? 4.803 9.030 14.017 1.00 84.25 91 TYR A O 1
ATOM 658 N N . SER A 1 92 ? 7.003 9.421 14.088 1.00 81.25 92 SER A N 1
ATOM 659 C CA . SER A 1 92 ? 6.874 10.874 13.969 1.00 81.25 92 SER A CA 1
ATOM 660 C C . SER A 1 92 ? 7.084 11.315 12.524 1.00 81.25 92 SER A C 1
ATOM 662 O O . SER A 1 92 ? 8.051 10.904 11.881 1.00 81.25 92 SER A O 1
ATOM 664 N N . ALA A 1 93 ? 6.209 12.173 12.002 1.00 69.88 93 ALA A N 1
ATOM 665 C CA . ALA A 1 93 ? 6.491 12.935 10.791 1.00 69.88 93 ALA A CA 1
ATOM 666 C C . ALA A 1 93 ? 7.540 14.019 11.093 1.00 69.88 93 ALA A C 1
ATOM 668 O O . ALA A 1 93 ? 7.460 14.686 12.126 1.00 69.88 93 ALA A O 1
ATOM 669 N N . SER A 1 94 ? 8.499 14.240 10.188 1.00 62.94 94 SER A N 1
ATOM 670 C CA . SER A 1 94 ? 9.343 15.436 10.246 1.00 62.94 94 SER A CA 1
ATOM 671 C C . SER A 1 94 ? 8.510 16.646 9.869 1.00 62.94 94 SER A C 1
ATOM 673 O O . SER A 1 94 ? 7.866 16.646 8.817 1.00 62.94 94 SER A O 1
ATOM 675 N N . SER A 1 95 ? 8.612 17.720 10.643 1.00 44.00 95 SER A N 1
ATOM 676 C CA . SER A 1 95 ? 8.347 19.043 10.098 1.00 44.00 95 SER A CA 1
ATOM 677 C C . SER A 1 95 ? 9.425 19.349 9.055 1.00 44.00 95 SER A C 1
ATOM 679 O O . SER A 1 95 ? 10.621 19.310 9.336 1.00 44.00 95 SER A O 1
ATOM 681 N N . SER A 1 96 ? 9.025 19.647 7.823 1.00 41.75 96 SER A N 1
ATOM 682 C CA . SER A 1 96 ? 9.919 20.272 6.852 1.00 41.75 96 SER A CA 1
ATOM 683 C C . SER A 1 96 ? 10.262 21.684 7.344 1.00 41.75 96 SER A C 1
ATOM 685 O O . SER A 1 96 ? 9.549 22.643 7.053 1.00 41.75 96 SER A O 1
ATOM 687 N N . GLY A 1 97 ? 11.327 21.810 8.130 1.00 32.16 97 GLY A N 1
ATOM 688 C CA . GLY A 1 97 ? 11.939 23.078 8.509 1.00 32.16 97 GLY A CA 1
ATOM 689 C C . GLY A 1 97 ? 13.443 22.963 8.313 1.00 32.16 97 GLY A C 1
ATOM 690 O O . GLY A 1 97 ? 14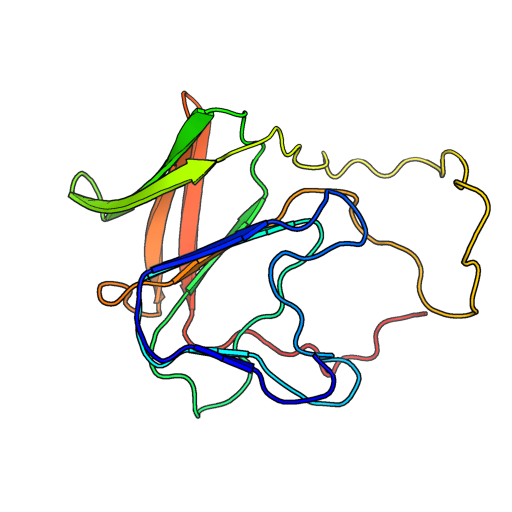.099 22.235 9.050 1.00 32.16 97 GLY A O 1
ATOM 691 N N . GLY A 1 98 ? 13.985 23.637 7.297 1.00 38.03 98 GLY A N 1
ATOM 692 C CA . GLY A 1 98 ? 15.429 23.715 7.094 1.00 38.03 98 GLY A CA 1
ATOM 693 C C . GLY A 1 98 ? 16.130 24.258 8.345 1.00 38.03 98 GLY A C 1
ATOM 694 O O . GLY A 1 98 ? 15.779 25.327 8.838 1.00 38.03 98 GLY A O 1
ATOM 695 N N . GLY A 1 99 ? 17.110 23.514 8.858 1.00 25.25 99 GLY A N 1
ATOM 696 C CA . GLY A 1 99 ? 17.929 23.887 10.012 1.00 25.25 99 GLY A CA 1
ATOM 697 C C . GLY A 1 99 ? 18.916 22.770 10.381 1.00 25.25 99 GLY A C 1
ATOM 698 O O . GLY A 1 99 ? 18.606 21.606 10.146 1.00 25.25 99 GLY A O 1
ATOM 699 N N . PRO A 1 100 ? 20.125 23.100 10.871 1.00 34.78 100 PRO A N 1
ATOM 700 C CA . PRO A 1 100 ? 21.328 22.292 10.679 1.00 34.78 100 PRO A CA 1
ATOM 701 C C . PRO A 1 100 ? 21.403 21.043 11.568 1.00 34.78 100 PRO A C 1
ATOM 703 O O . PRO A 1 100 ? 21.014 21.061 12.732 1.00 34.78 100 PRO A O 1
ATOM 706 N N . HIS A 1 101 ? 21.968 19.990 10.969 1.00 40.47 101 HIS A N 1
ATOM 707 C CA . HIS A 1 101 ? 22.494 18.742 11.533 1.00 40.47 101 HIS A CA 1
ATOM 708 C C . HIS A 1 101 ? 22.623 18.683 13.065 1.00 40.47 101 HIS A C 1
ATOM 710 O O . HIS A 1 101 ? 23.433 19.399 13.653 1.00 40.47 101 HIS A O 1
ATOM 716 N N . VAL A 1 102 ? 21.951 17.710 13.689 1.00 29.45 102 VAL A N 1
ATOM 717 C CA . VAL A 1 102 ? 22.302 17.235 15.036 1.00 29.45 102 VAL A CA 1
ATOM 718 C C . VAL A 1 102 ? 22.742 15.767 14.987 1.00 29.45 102 VAL A C 1
ATOM 720 O O . VAL A 1 102 ? 21.944 14.845 14.886 1.00 29.45 102 VAL A O 1
ATOM 723 N N . SER A 1 103 ? 24.069 15.619 14.965 1.00 31.03 103 SER A N 1
ATOM 724 C CA . SER A 1 103 ? 24.913 14.520 15.468 1.00 31.03 103 SER A CA 1
ATOM 725 C C . SER A 1 103 ? 24.418 13.065 15.388 1.00 31.03 103 SER A C 1
ATOM 727 O O . SER A 1 103 ? 23.735 12.568 16.279 1.00 31.03 103 SER A O 1
ATOM 729 N N . ALA A 1 104 ? 24.927 12.382 14.360 1.00 30.34 104 ALA A N 1
ATOM 730 C CA . ALA A 1 104 ? 25.466 11.018 14.335 1.00 30.34 104 ALA A CA 1
ATOM 731 C C . ALA A 1 104 ? 25.352 10.147 15.609 1.00 30.34 104 ALA A C 1
ATOM 733 O O . ALA A 1 104 ? 25.983 10.427 16.629 1.00 30.34 104 ALA A O 1
ATOM 734 N N . ALA A 1 105 ? 24.709 8.984 15.463 1.00 30.34 105 ALA A N 1
ATOM 735 C CA . ALA A 1 105 ? 25.120 7.778 16.179 1.00 30.34 105 ALA A CA 1
ATOM 736 C C . ALA A 1 105 ? 26.377 7.186 15.493 1.00 30.34 105 ALA A C 1
ATOM 738 O O . ALA A 1 105 ? 26.493 7.254 14.265 1.00 30.34 105 ALA A O 1
ATOM 739 N N . PRO A 1 106 ? 27.349 6.637 16.244 1.00 32.16 106 PRO A N 1
ATOM 740 C CA . PRO A 1 106 ? 28.618 6.191 15.686 1.00 32.16 106 PRO A CA 1
ATOM 741 C C . PRO A 1 106 ? 28.472 4.805 15.050 1.00 32.16 106 PRO A C 1
ATOM 743 O O . PRO A 1 106 ? 28.469 3.790 15.740 1.00 32.16 106 PRO A O 1
ATOM 746 N N . GLY A 1 107 ? 28.388 4.764 13.723 1.00 30.50 107 GLY A N 1
ATOM 747 C CA . GLY A 1 107 ? 28.522 3.525 12.959 1.00 30.50 107 GLY A CA 1
ATOM 748 C C . GLY A 1 107 ? 27.797 3.587 11.624 1.00 30.50 107 GLY A C 1
ATOM 749 O O . GLY A 1 107 ? 26.606 3.319 11.569 1.00 30.50 107 GLY A O 1
ATOM 750 N N . GLY A 1 108 ? 28.523 3.917 10.551 1.00 29.52 108 GLY A N 1
ATOM 751 C CA . GLY A 1 108 ? 28.003 3.794 9.182 1.00 29.52 108 GLY A CA 1
ATOM 752 C C . GLY A 1 108 ? 28.099 5.044 8.309 1.00 29.52 108 GLY A C 1
ATOM 753 O O . GLY A 1 108 ? 27.271 5.230 7.429 1.00 29.52 108 GLY A O 1
ATOM 754 N N . GLY A 1 109 ? 29.097 5.907 8.518 1.00 30.22 109 GLY A N 1
ATOM 755 C CA . GLY A 1 109 ? 29.453 6.945 7.546 1.00 30.22 109 GLY A CA 1
ATOM 756 C C . GLY A 1 109 ? 30.180 6.339 6.343 1.00 30.22 109 GLY A C 1
ATOM 757 O O . GLY A 1 109 ? 31.400 6.443 6.249 1.00 30.22 109 GLY A O 1
ATOM 758 N N . GLY A 1 110 ? 29.441 5.658 5.467 1.00 27.12 110 GLY A N 1
ATOM 759 C CA . GLY A 1 110 ? 29.891 5.318 4.117 1.00 27.12 110 GLY A CA 1
ATOM 760 C C . GLY A 1 110 ? 29.626 6.488 3.159 1.00 27.12 110 GLY A C 1
ATOM 761 O O . GLY A 1 110 ? 28.681 7.245 3.381 1.00 27.12 110 GLY A O 1
ATOM 762 N N . PRO A 1 111 ? 30.447 6.688 2.116 1.00 32.25 111 PRO A N 1
ATOM 763 C CA . PRO A 1 111 ? 30.308 7.825 1.216 1.00 32.25 111 PRO A CA 1
ATOM 764 C C . PRO A 1 111 ? 29.080 7.638 0.314 1.00 32.25 111 PRO A C 1
ATOM 766 O O . PRO A 1 111 ? 29.140 6.925 -0.683 1.00 32.25 111 PRO A O 1
ATOM 769 N N . GLY A 1 112 ? 27.964 8.277 0.670 1.00 29.03 112 GLY A N 1
ATOM 770 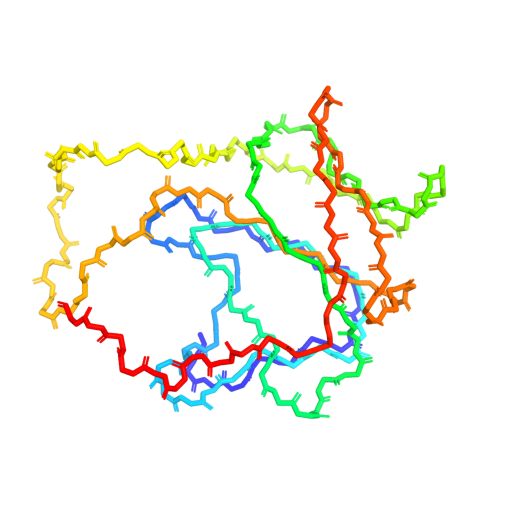C CA . GLY A 1 112 ? 26.764 8.304 -0.163 1.00 29.03 112 GLY A CA 1
ATOM 771 C C . GLY A 1 112 ? 25.565 8.978 0.503 1.00 29.03 112 GLY A C 1
ATOM 772 O O . GLY A 1 112 ? 24.895 8.363 1.324 1.00 29.03 112 GLY A O 1
ATOM 773 N N . GLY A 1 113 ? 25.273 10.213 0.085 1.00 28.78 113 GLY A N 1
ATOM 774 C CA . GLY A 1 113 ? 23.925 10.788 0.088 1.00 28.78 113 GLY A CA 1
ATOM 775 C C . GLY A 1 113 ? 23.499 11.518 1.358 1.00 28.78 113 GLY A C 1
ATOM 776 O O . GLY A 1 113 ? 23.247 10.900 2.388 1.00 28.78 113 GLY A O 1
ATOM 777 N N . GLY A 1 114 ? 23.343 12.840 1.265 1.00 29.03 114 GLY A N 1
ATOM 778 C CA . GLY A 1 114 ? 22.705 13.668 2.290 1.00 29.03 114 GLY A CA 1
ATOM 779 C C . GLY A 1 114 ? 21.249 13.264 2.569 1.00 29.03 114 GLY A C 1
ATOM 780 O O . GLY A 1 114 ? 20.424 13.143 1.665 1.00 29.03 114 GLY A O 1
ATOM 781 N N . TRP A 1 115 ? 20.924 13.057 3.847 1.00 39.62 115 TRP A N 1
ATOM 782 C CA . TRP A 1 115 ? 19.620 12.568 4.304 1.00 39.62 115 TRP A CA 1
ATOM 783 C C . TRP A 1 115 ? 18.576 13.691 4.294 1.00 39.62 115 TRP A C 1
ATOM 785 O O . TRP A 1 115 ? 18.474 14.491 5.226 1.00 39.62 115 TRP A O 1
ATOM 795 N N . GLY A 1 116 ? 17.803 13.771 3.212 1.00 33.22 116 GLY A N 1
ATOM 796 C CA . GLY A 1 116 ? 16.675 14.687 3.080 1.00 33.22 116 GLY A CA 1
ATOM 797 C C . GLY A 1 116 ? 15.407 14.145 3.744 1.00 33.22 116 GLY A C 1
ATOM 798 O O . GLY A 1 116 ? 14.697 13.355 3.137 1.00 33.22 116 GLY A O 1
ATOM 799 N N . GLY A 1 117 ? 15.101 14.636 4.951 1.00 36.62 117 GLY A N 1
ATOM 800 C CA . GLY A 1 117 ? 13.784 14.531 5.600 1.00 36.62 117 GLY A CA 1
ATOM 801 C C . GLY A 1 117 ? 13.637 13.377 6.597 1.00 36.62 117 GLY A C 1
ATOM 802 O O . GLY A 1 117 ? 13.223 12.286 6.234 1.00 36.62 117 GLY A O 1
ATOM 803 N N . SER A 1 118 ? 13.920 13.638 7.877 1.00 48.00 118 SER A N 1
ATOM 804 C CA . SER A 1 118 ? 13.814 12.664 8.979 1.00 48.00 118 SER A CA 1
ATOM 805 C C . SER A 1 118 ? 12.364 12.444 9.447 1.00 48.00 118 SER A C 1
ATOM 807 O O . SER A 1 118 ? 11.987 12.826 10.558 1.00 48.00 118 SER A O 1
ATOM 809 N N . GLY A 1 119 ? 11.500 11.930 8.568 1.00 56.94 119 GLY A N 1
ATOM 810 C CA . GLY A 1 119 ? 10.063 11.833 8.821 1.00 56.94 119 GLY A CA 1
ATOM 811 C C . GLY A 1 119 ? 9.428 10.529 8.373 1.00 56.94 119 GLY A C 1
ATOM 812 O O . GLY A 1 119 ? 9.728 10.008 7.308 1.00 56.94 119 GLY A O 1
ATOM 813 N N . SER A 1 120 ? 8.473 10.042 9.164 1.00 67.25 120 SER A N 1
ATOM 814 C CA . SER A 1 120 ? 7.727 8.824 8.847 1.00 67.25 120 SER A CA 1
ATOM 815 C C . SER A 1 120 ? 6.825 9.027 7.625 1.00 67.25 120 SER A C 1
ATOM 817 O O . SER A 1 120 ? 5.898 9.844 7.637 1.00 67.25 120 SER A O 1
ATOM 819 N N . SER A 1 121 ? 7.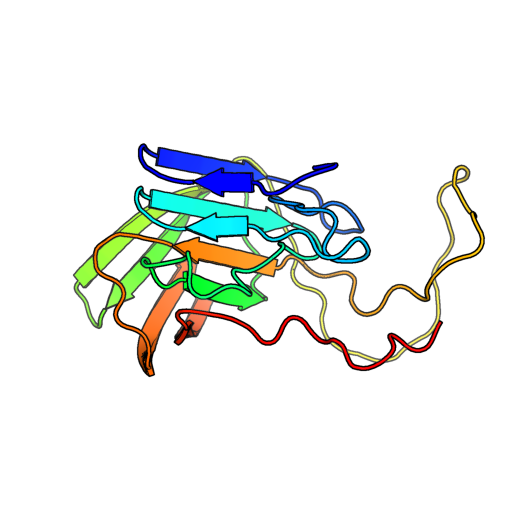104 8.267 6.573 1.00 83.88 121 SER A N 1
ATOM 820 C CA . SER A 1 121 ? 6.249 8.055 5.411 1.00 83.88 121 SER A CA 1
ATOM 821 C C . SER A 1 121 ? 5.280 6.905 5.681 1.00 83.88 121 SER A C 1
ATOM 823 O O . SER A 1 121 ? 5.666 5.860 6.205 1.00 83.88 121 SER A O 1
ATOM 825 N N . ILE A 1 122 ? 4.019 7.100 5.314 1.00 89.75 122 ILE A N 1
ATOM 826 C CA . ILE A 1 122 ? 2.981 6.074 5.289 1.00 89.75 122 ILE A CA 1
ATOM 827 C C . ILE A 1 122 ? 2.716 5.743 3.828 1.00 89.75 122 ILE A C 1
ATOM 829 O O . ILE A 1 122 ? 2.521 6.646 3.015 1.00 89.75 122 ILE A O 1
ATOM 833 N N . LEU A 1 123 ? 2.673 4.458 3.508 1.00 93.75 123 LEU A N 1
ATOM 834 C CA . LEU A 1 123 ? 2.219 3.933 2.231 1.00 93.75 123 LEU A CA 1
ATOM 835 C C . LEU A 1 123 ? 1.127 2.899 2.491 1.00 93.75 123 LEU A C 1
ATOM 837 O O . LEU A 1 123 ? 1.292 2.014 3.330 1.00 93.75 123 LEU A O 1
ATOM 841 N N . ILE A 1 124 ? 0.008 3.008 1.777 1.00 96.44 124 ILE A N 1
ATOM 842 C CA . ILE A 1 124 ? -1.093 2.045 1.859 1.00 96.44 124 ILE A CA 1
ATOM 843 C C . ILE A 1 124 ? -1.482 1.610 0.450 1.00 96.44 124 ILE A C 1
ATOM 845 O O . ILE A 1 124 ? -1.660 2.446 -0.432 1.00 96.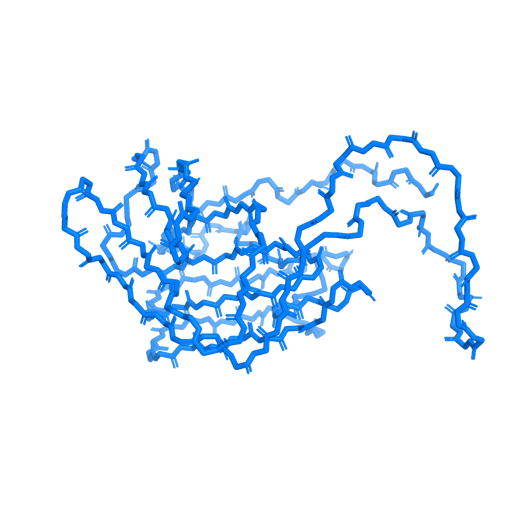44 124 ILE A O 1
ATOM 849 N N . SER A 1 125 ? -1.658 0.308 0.245 1.00 97.06 125 SER A N 1
ATOM 850 C CA . SER A 1 125 ? -2.224 -0.253 -0.986 1.00 97.06 125 SER A CA 1
ATOM 851 C C . SER A 1 125 ? -3.317 -1.260 -0.638 1.00 97.06 125 SER A C 1
ATOM 853 O O . SER A 1 125 ? -3.151 -2.064 0.280 1.00 97.06 125 SER A O 1
ATOM 855 N N . CYS A 1 126 ? -4.447 -1.218 -1.344 1.00 96.19 126 CYS A N 1
ATOM 856 C CA . CYS A 1 126 ? -5.516 -2.206 -1.219 1.00 96.19 126 CYS A CA 1
ATOM 857 C C . CYS A 1 126 ? -6.349 -2.297 -2.508 1.00 96.19 126 CYS A C 1
ATOM 859 O O . CYS A 1 126 ? -6.302 -1.408 -3.359 1.00 96.19 126 CYS A O 1
ATOM 861 N N . LYS A 1 127 ? -7.137 -3.373 -2.640 1.00 90.56 127 LYS A N 1
ATOM 862 C CA . LYS A 1 127 ? -7.896 -3.725 -3.857 1.00 90.56 127 LYS A CA 1
ATOM 863 C C . LYS A 1 127 ? -8.843 -2.631 -4.375 1.00 90.56 127 LYS A C 1
ATOM 865 O O . LYS A 1 127 ? -9.132 -2.602 -5.565 1.00 90.56 127 LYS A O 1
ATOM 870 N N . ASN A 1 128 ? -9.332 -1.754 -3.501 1.00 90.38 128 ASN A N 1
ATOM 871 C CA . ASN A 1 128 ? -10.361 -0.767 -3.844 1.00 90.38 128 ASN A CA 1
ATOM 872 C C . ASN A 1 128 ? -9.791 0.624 -4.167 1.00 90.38 128 ASN A C 1
ATOM 874 O O . ASN A 1 128 ? -10.544 1.594 -4.245 1.00 90.38 128 ASN A O 1
ATOM 878 N N . LEU A 1 129 ? -8.474 0.737 -4.358 1.00 93.50 129 LEU A N 1
ATOM 879 C CA . LEU A 1 129 ? -7.868 1.968 -4.846 1.00 93.50 129 LEU A CA 1
ATOM 880 C C . LEU A 1 129 ? -7.971 2.083 -6.363 1.00 93.50 129 LEU A C 1
ATOM 882 O O . LEU A 1 129 ? -7.735 1.130 -7.100 1.00 93.50 129 LEU A O 1
ATOM 886 N N . SER A 1 130 ? -8.281 3.291 -6.818 1.00 95.44 130 SER A N 1
ATOM 887 C CA . SER A 1 130 ? -8.322 3.682 -8.223 1.00 95.44 130 SER A CA 1
ATOM 888 C C . SER A 1 130 ? -7.322 4.810 -8.449 1.00 95.44 130 SER A C 1
ATOM 890 O O . SER A 1 130 ? -7.381 5.843 -7.785 1.00 95.44 130 SER A O 1
ATOM 892 N N . SER A 1 131 ? -6.371 4.612 -9.365 1.00 93.25 131 SER A N 1
ATOM 893 C CA . SER A 1 131 ? -5.350 5.622 -9.670 1.00 93.25 131 SER A CA 1
ATOM 894 C C . SER A 1 131 ? -6.002 6.922 -10.153 1.00 93.25 131 SER A C 1
ATOM 896 O O . SER A 1 131 ? -6.884 6.895 -11.007 1.00 93.25 131 SER A O 1
ATOM 898 N N . GLY A 1 132 ? -5.556 8.059 -9.620 1.00 90.50 132 GLY A N 1
ATOM 899 C CA . GLY A 1 132 ? -6.120 9.387 -9.876 1.00 90.50 132 GLY A CA 1
ATOM 900 C C . GLY A 1 132 ? -7.270 9.788 -8.944 1.00 90.50 132 GLY A C 1
ATOM 901 O O . GLY A 1 132 ? -7.643 10.960 -8.926 1.00 90.50 132 GLY A O 1
ATOM 902 N N . SER A 1 133 ? -7.808 8.865 -8.140 1.00 94.94 133 SER A N 1
ATOM 903 C CA . SER A 1 133 ? -8.860 9.157 -7.159 1.00 94.94 133 SER A CA 1
ATOM 904 C C . SER A 1 133 ? -8.282 9.652 -5.828 1.00 94.94 133 SER A C 1
ATOM 906 O O . SER A 1 133 ? -7.175 9.279 -5.431 1.00 94.94 133 SER A O 1
ATOM 908 N N . GLY A 1 134 ? -9.038 10.512 -5.140 1.00 95.31 134 GLY A N 1
ATOM 909 C CA . GLY A 1 134 ? -8.675 11.064 -3.834 1.00 95.31 134 GLY A CA 1
ATOM 910 C C . GLY A 1 134 ? -9.203 10.220 -2.674 1.00 95.31 134 GLY A C 1
ATOM 911 O O . GLY A 1 134 ? -10.341 9.765 -2.707 1.00 95.31 134 GLY A O 1
ATOM 912 N N . TYR A 1 135 ? -8.393 10.070 -1.630 1.00 97.06 135 TYR A N 1
ATOM 913 C CA . TYR A 1 135 ? -8.682 9.294 -0.425 1.00 97.06 135 TYR A CA 1
ATOM 914 C C . TYR A 1 135 ? -8.237 10.056 0.826 1.00 97.06 135 TYR A C 1
ATOM 916 O O . TYR A 1 135 ? -7.527 11.062 0.746 1.00 97.06 135 TYR A O 1
ATOM 924 N N . THR A 1 136 ? -8.651 9.582 2.000 1.00 97.62 136 THR A N 1
ATOM 925 C CA . THR A 1 136 ? -8.241 10.156 3.289 1.00 97.62 136 THR A CA 1
ATOM 926 C C . THR A 1 136 ? -7.592 9.096 4.167 1.00 97.62 136 THR A C 1
ATOM 928 O O . THR A 1 136 ? -8.210 8.076 4.455 1.00 97.62 136 THR A O 1
ATOM 931 N N . ILE A 1 137 ? -6.367 9.353 4.621 1.00 95.69 137 ILE A N 1
ATOM 932 C CA . ILE A 1 137 ? -5.718 8.594 5.692 1.00 95.69 137 ILE A CA 1
ATOM 933 C C . ILE A 1 137 ? -6.076 9.261 7.019 1.00 95.69 137 ILE A C 1
ATOM 935 O O . ILE A 1 137 ? -5.954 10.480 7.136 1.00 95.69 137 ILE A O 1
ATOM 939 N N . THR A 1 138 ? -6.493 8.497 8.024 1.00 95.50 138 THR A N 1
ATOM 940 C CA . THR A 1 138 ? -6.741 9.009 9.380 1.00 95.50 138 THR A CA 1
ATOM 941 C C . THR A 1 138 ? -5.945 8.230 10.415 1.00 95.50 138 THR A C 1
ATOM 943 O O . THR A 1 138 ? -5.783 7.023 10.275 1.00 95.50 138 THR A O 1
ATOM 946 N N . SER A 1 139 ? -5.515 8.903 11.480 1.00 92.38 139 SER A N 1
ATOM 947 C CA . SER A 1 139 ? -4.927 8.288 12.675 1.00 92.38 139 SER A CA 1
ATOM 948 C C . SER A 1 139 ? -5.256 9.143 13.896 1.00 92.38 139 SER A C 1
ATOM 950 O O . SER A 1 139 ? -4.850 10.306 13.979 1.00 92.38 139 SER A O 1
ATOM 952 N N . GLY A 1 140 ? -6.033 8.599 14.836 1.00 88.94 140 GLY A N 1
ATOM 953 C CA . GLY A 1 140 ? -6.589 9.386 15.942 1.00 88.94 140 GLY A CA 1
ATOM 954 C C . GLY A 1 140 ? -7.366 10.607 15.439 1.00 88.94 140 GLY A C 1
ATOM 955 O O . GLY A 1 140 ? -8.316 10.471 14.675 1.00 88.94 140 GLY A O 1
ATOM 956 N N . THR A 1 141 ? -6.953 11.806 15.854 1.00 88.62 141 THR A N 1
ATOM 957 C CA . THR A 1 141 ? -7.549 13.084 15.419 1.00 88.62 141 THR A CA 1
ATOM 958 C C . THR A 1 141 ? -6.915 13.661 14.151 1.00 88.62 141 THR A C 1
ATOM 960 O O . THR A 1 141 ? -7.387 14.673 13.635 1.00 88.62 141 THR A O 1
ATOM 963 N N . SER A 1 142 ? -5.847 13.043 13.643 1.00 90.31 142 SER A N 1
ATOM 964 C CA . SER A 1 142 ? -5.132 13.501 12.453 1.00 90.31 142 SER A CA 1
ATOM 965 C C . SER A 1 142 ? -5.741 12.914 11.182 1.00 90.31 142 SER A C 1
ATOM 967 O O . SER A 1 142 ? -6.169 11.758 11.154 1.00 90.31 142 SER A O 1
ATOM 969 N N . SER A 1 143 ? -5.749 13.705 10.109 1.00 93.44 143 SER A N 1
ATOM 970 C CA . SER A 1 143 ? -6.180 13.267 8.780 1.00 93.44 143 SER A CA 1
ATOM 971 C C . SER A 1 143 ? -5.289 13.854 7.689 1.00 93.44 143 SER A C 1
ATOM 973 O O . SER A 1 143 ? -4.748 14.950 7.841 1.00 93.44 143 SER A O 1
ATOM 975 N N . LEU A 1 144 ? -5.135 13.115 6.594 1.00 91.31 144 LEU A N 1
ATOM 976 C CA . LEU A 1 144 ? -4.350 13.499 5.430 1.00 91.31 144 LEU A CA 1
ATOM 977 C C . LEU A 1 144 ? -5.105 13.114 4.158 1.00 91.31 144 LEU A C 1
ATOM 979 O O . LEU A 1 144 ? -5.459 11.951 3.972 1.00 91.31 144 LEU A O 1
ATOM 983 N N . LYS A 1 145 ? -5.330 14.086 3.272 1.00 93.38 145 LYS A N 1
ATOM 984 C CA . LYS A 1 145 ? -5.862 13.823 1.931 1.00 93.38 145 LYS A CA 1
ATOM 985 C C . LYS A 1 145 ? -4.727 13.399 1.008 1.00 93.38 145 LYS A C 1
ATOM 987 O O . LYS A 1 145 ? -3.689 14.053 0.976 1.00 93.38 145 LYS A O 1
ATOM 992 N N . VAL A 1 146 ? -4.945 12.330 0.259 1.00 93.50 146 VAL A N 1
ATOM 993 C CA . VAL A 1 146 ? -3.956 11.708 -0.627 1.00 93.50 146 VAL A CA 1
ATOM 994 C C . VAL A 1 146 ? -4.612 11.323 -1.946 1.00 93.50 146 VAL A C 1
ATOM 996 O O . VAL A 1 146 ? -5.816 11.082 -1.992 1.00 93.50 146 VAL A O 1
ATOM 999 N N . THR A 1 147 ? -3.828 11.240 -3.014 1.00 93.88 147 THR A N 1
ATOM 1000 C CA . THR A 1 147 ? -4.294 10.751 -4.318 1.00 93.88 147 THR A CA 1
ATOM 1001 C C . THR A 1 147 ? -3.638 9.410 -4.588 1.00 93.88 147 THR A C 1
ATOM 1003 O O . THR A 1 147 ? -2.425 9.282 -4.422 1.00 93.88 147 THR A O 1
ATOM 1006 N N . ALA A 1 148 ? -4.421 8.408 -4.985 1.00 93.06 148 ALA A N 1
ATOM 1007 C CA . ALA A 1 148 ? -3.852 7.117 -5.342 1.00 93.06 148 ALA A CA 1
ATOM 1008 C C . ALA A 1 148 ? -3.127 7.200 -6.685 1.00 93.06 148 ALA A C 1
ATOM 1010 O O . ALA A 1 148 ? -3.602 7.843 -7.623 1.00 93.06 148 ALA A O 1
ATOM 1011 N N . ILE A 1 149 ? -2.001 6.510 -6.789 1.00 90.69 149 ILE A N 1
ATOM 1012 C CA . ILE A 1 149 ? -1.190 6.421 -8.001 1.00 90.69 149 ILE A CA 1
ATOM 1013 C C . ILE A 1 149 ? -0.827 4.961 -8.263 1.00 90.69 149 ILE A C 1
ATOM 1015 O O . ILE A 1 149 ? -0.628 4.182 -7.332 1.00 90.69 149 ILE A O 1
ATOM 1019 N N . LEU A 1 150 ? -0.808 4.569 -9.538 1.00 89.06 150 LEU A N 1
ATOM 1020 C CA . LEU A 1 150 ? -0.458 3.203 -9.940 1.00 89.06 150 LEU A CA 1
ATOM 1021 C C . LEU A 1 150 ? 1.057 2.982 -9.934 1.00 89.06 150 LEU A C 1
ATOM 1023 O O . LEU A 1 150 ? 1.539 1.970 -9.439 1.00 89.06 150 LEU A O 1
ATOM 1027 N N . THR A 1 151 ? 1.787 3.957 -10.463 1.00 86.81 151 THR A N 1
ATOM 1028 C CA . THR A 1 151 ? 3.246 3.975 -10.523 1.00 86.81 151 THR A CA 1
ATOM 1029 C C . THR A 1 151 ? 3.727 5.357 -10.108 1.00 86.81 151 THR A C 1
ATOM 1031 O O . THR A 1 151 ? 3.254 6.364 -10.644 1.00 86.81 151 THR A O 1
ATOM 1034 N N . GLY A 1 152 ? 4.656 5.417 -9.165 1.00 70.56 152 GLY A N 1
ATOM 1035 C CA . GLY A 1 152 ? 5.417 6.622 -8.882 1.00 70.56 152 GLY A CA 1
ATOM 1036 C C . GLY A 1 152 ? 6.497 6.833 -9.938 1.00 70.56 152 GLY A C 1
ATOM 1037 O O . GLY A 1 152 ? 6.949 5.889 -10.588 1.00 70.56 152 GLY A O 1
ATOM 1038 N N . SER A 1 153 ? 6.952 8.076 -10.096 1.00 54.31 153 SER A N 1
ATOM 1039 C CA . SER A 1 153 ? 8.239 8.302 -10.749 1.00 54.31 153 SER A CA 1
ATOM 1040 C C . SER A 1 153 ? 9.311 7.650 -9.880 1.00 54.31 153 SER A C 1
ATOM 1042 O O . SER A 1 153 ? 9.676 8.212 -8.848 1.00 54.31 153 SER A O 1
ATOM 1044 N N . SER A 1 154 ? 9.858 6.507 -10.304 1.00 46.03 154 SER A N 1
ATOM 1045 C CA . SER A 1 154 ? 11.237 6.183 -9.945 1.00 46.03 154 SER A CA 1
ATOM 1046 C C . SER A 1 154 ? 12.063 7.326 -10.505 1.00 46.03 154 SER A C 1
ATOM 1048 O O . SER A 1 154 ? 12.240 7.429 -11.721 1.00 46.03 154 SER A O 1
ATOM 1050 N N . GLY A 1 155 ? 12.456 8.265 -9.652 1.00 35.09 155 GLY A N 1
ATOM 1051 C CA . GLY A 1 155 ? 13.272 9.392 -10.054 1.00 35.09 155 GLY A CA 1
ATOM 1052 C C . GLY A 1 155 ? 14.625 8.903 -10.559 1.00 35.09 155 GLY A C 1
ATOM 1053 O O . GLY A 1 155 ? 15.603 8.956 -9.831 1.00 35.09 155 GLY A O 1
ATOM 1054 N N . GLY A 1 156 ? 14.700 8.523 -11.836 1.00 30.95 156 GLY A N 1
ATOM 1055 C CA . GLY A 1 156 ? 15.909 8.512 -12.661 1.00 30.95 156 GLY A CA 1
ATOM 1056 C C . GLY A 1 156 ? 16.367 9.935 -12.998 1.00 30.95 156 GLY A C 1
ATOM 1057 O O . GLY A 1 156 ? 16.829 10.207 -14.101 1.00 30.95 156 GLY A O 1
ATOM 1058 N N . GLY A 1 157 ? 16.187 10.866 -12.062 1.00 27.84 157 GLY A N 1
ATOM 1059 C CA . GLY A 1 157 ? 16.831 12.165 -12.047 1.00 27.84 157 GLY A CA 1
ATOM 1060 C C . GLY A 1 157 ? 17.901 12.072 -10.980 1.00 27.84 157 GLY A C 1
ATOM 1061 O O . GLY A 1 157 ? 17.558 11.872 -9.817 1.00 27.84 157 GLY A O 1
ATOM 1062 N N . GLY A 1 158 ? 19.167 12.134 -11.402 1.00 30.20 158 GLY A N 1
ATOM 1063 C CA . GLY A 1 158 ? 20.338 11.977 -10.547 1.00 30.20 158 GLY A CA 1
ATOM 1064 C C . GLY A 1 158 ? 20.111 12.594 -9.176 1.00 30.20 158 GLY A C 1
ATOM 1065 O O . GLY A 1 158 ? 19.950 13.808 -9.055 1.00 30.20 158 GLY A O 1
ATOM 1066 N N . ARG A 1 159 ? 20.051 11.726 -8.165 1.00 34.53 159 ARG A N 1
ATOM 1067 C CA . ARG A 1 159 ? 20.015 12.127 -6.764 1.00 34.53 159 ARG A CA 1
ATOM 1068 C C . ARG A 1 159 ? 21.301 12.929 -6.553 1.00 34.53 159 ARG A C 1
ATOM 1070 O O . ARG A 1 159 ? 22.377 12.354 -6.725 1.00 34.53 159 ARG A O 1
ATOM 1077 N N . PRO A 1 160 ? 21.231 14.248 -6.312 1.00 25.02 160 PRO A N 1
ATOM 1078 C CA . PRO A 1 160 ? 22.428 15.002 -6.009 1.00 25.02 160 PRO A CA 1
ATOM 1079 C C . PRO A 1 160 ? 22.950 14.453 -4.684 1.00 25.02 160 PRO A C 1
ATOM 1081 O O . PRO A 1 160 ? 22.231 14.466 -3.686 1.00 25.02 160 PRO A O 1
ATOM 1084 N N . TRP A 1 161 ? 24.147 13.882 -4.757 1.00 32.03 161 TRP A N 1
ATOM 1085 C CA . TRP A 1 161 ? 24.912 13.297 -3.661 1.00 32.03 161 TRP A CA 1
ATOM 1086 C C . TRP A 1 161 ? 24.984 14.237 -2.454 1.00 32.03 161 TRP A C 1
ATOM 1088 O O . TRP A 1 161 ? 25.342 15.420 -2.670 1.00 32.03 161 TRP A O 1
#